Protein AF-A0A1X7UG46-F1 (afdb_monomer_lite)

pLDDT: mean 72.64, std 19.26, range [37.69, 95.94]

Secondary structure (DSSP, 8-state):
------------------------------HHHHHHHHHHHHTTTTPPPSSPPHHHHHHHHHHHTTTTS-HHHHTTS-HHHHHHHHHHS-HHHHHHHTTSGGGTT--HHHHHHHHHHHHS---GGGGG------GGG--HHHHHHHH-----

Organism: Amphimedon queenslandica (NCBI:txid400682)

Sequence (152 aa):
MEEDRSESENESEEDETSEEENDSEHGETTDYEEEVVSYWQRLQNGVVAYPSSLQNQCFLFIMGHLREIPPTVLSLLPRSMRYKLLLHLPAVDVCQLEDTPVTSGITMNEIWERLCKERFPVNEDDASSDKAFDFSQITPEIISENLGTDYG

Foldseek 3Di:
DDDDDDDDDDDDDDDDDDDDDDPPPPPPCPVVNVVVVVVVVVVPVPDQDPPHDPVVVVLVVCQVCVVVDDLVNLLPDPLVSLLVSLLPHDPVVVVVCVPGSSCPPPDVVVSVVNNCCVVPVDDVVVVPPPCPPDPVPDDPVVVCVPPVPDPD

Radius of gyration: 34.39 Å; chains: 1; bounding box: 75×97×80 Å

Structure (mmCIF, N/CA/C/O backbone):
data_AF-A0A1X7UG46-F1
#
_entry.id   AF-A0A1X7UG46-F1
#
loop_
_atom_site.group_PDB
_atom_site.id
_atom_site.type_symbol
_atom_site.label_atom_id
_atom_site.label_alt_id
_atom_site.label_comp_id
_atom_site.label_asym_id
_atom_site.label_entity_id
_atom_site.label_seq_id
_atom_site.pdbx_PDB_ins_code
_atom_site.Cartn_x
_atom_site.Cartn_y
_atom_site.Cartn_z
_atom_site.occupancy
_atom_site.B_iso_or_equiv
_atom_site.auth_seq_id
_atom_site.auth_comp_id
_atom_site.auth_asym_id
_atom_site.auth_atom_id
_atom_site.pdbx_PDB_model_num
ATOM 1 N N . MET A 1 1 ? 19.365 -47.731 -63.685 1.00 37.69 1 MET A N 1
ATOM 2 C CA . MET A 1 1 ? 20.564 -48.403 -64.212 1.00 37.69 1 MET A CA 1
ATOM 3 C C . MET A 1 1 ? 21.495 -47.301 -64.661 1.00 37.69 1 MET A C 1
ATOM 5 O O . MET A 1 1 ? 21.077 -46.533 -65.511 1.00 37.69 1 MET A O 1
ATOM 9 N N . GLU A 1 2 ? 22.639 -47.241 -63.976 1.00 45.19 2 GLU A N 1
ATOM 10 C CA . GLU A 1 2 ? 23.936 -46.647 -64.347 1.00 45.19 2 GLU A CA 1
ATOM 11 C C . GLU A 1 2 ? 24.033 -45.149 -64.674 1.00 45.19 2 GLU A C 1
ATOM 13 O O . GLU A 1 2 ? 23.500 -44.685 -65.671 1.00 45.19 2 GLU A O 1
ATOM 18 N N . GLU A 1 3 ? 24.747 -44.439 -63.790 1.00 46.75 3 GLU A N 1
ATOM 19 C CA . GLU A 1 3 ? 25.912 -43.552 -64.028 1.00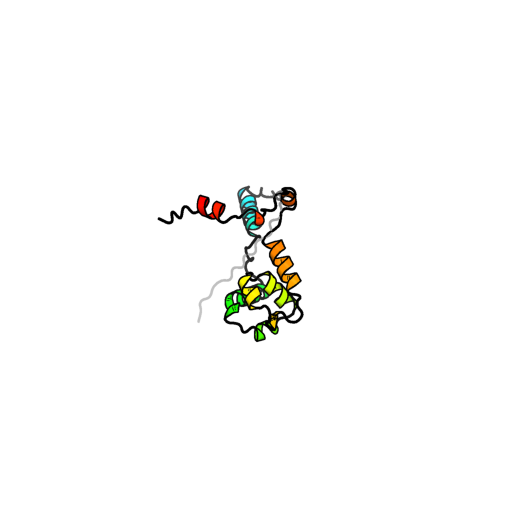 46.75 3 GLU A CA 1
ATOM 20 C C . GLU A 1 3 ? 26.264 -42.965 -62.639 1.00 46.75 3 GLU A C 1
ATOM 22 O O . GLU A 1 3 ? 25.501 -42.184 -62.081 1.00 46.75 3 GLU A O 1
ATOM 27 N N . ASP A 1 4 ? 27.146 -43.563 -61.836 1.00 44.03 4 ASP A N 1
ATOM 28 C CA . ASP A 1 4 ? 28.610 -43.666 -61.940 1.00 44.03 4 ASP A CA 1
ATOM 29 C C . ASP A 1 4 ? 29.335 -42.322 -61.719 1.00 44.03 4 ASP A C 1
ATOM 31 O O . ASP A 1 4 ? 28.986 -41.301 -62.310 1.00 44.03 4 ASP A O 1
ATOM 35 N N . ARG A 1 5 ? 30.406 -42.405 -60.915 1.00 44.09 5 ARG A N 1
ATOM 36 C CA . ARG A 1 5 ? 31.576 -41.512 -60.874 1.00 44.09 5 ARG A CA 1
ATOM 37 C C . ARG A 1 5 ? 31.692 -40.424 -59.784 1.00 44.09 5 ARG A C 1
ATOM 39 O O . ARG A 1 5 ? 31.330 -39.267 -59.966 1.00 44.09 5 ARG A O 1
ATOM 46 N N . SER A 1 6 ? 32.406 -40.833 -58.727 1.00 51.84 6 SER A N 1
ATOM 47 C CA . SER A 1 6 ? 33.680 -40.262 -58.233 1.00 51.84 6 SER A CA 1
ATOM 48 C C . SER A 1 6 ? 33.699 -39.655 -56.829 1.00 51.84 6 SER A C 1
ATOM 50 O O . SER A 1 6 ? 33.331 -38.506 -56.606 1.00 51.84 6 SER A O 1
ATOM 52 N N . GLU A 1 7 ? 34.270 -40.455 -55.926 1.00 47.56 7 GLU A N 1
ATOM 53 C CA . GLU A 1 7 ? 35.025 -40.051 -54.742 1.00 47.56 7 GLU A CA 1
ATOM 54 C C . GLU A 1 7 ? 36.164 -39.085 -55.112 1.00 47.56 7 GLU A C 1
ATOM 56 O O . GLU A 1 7 ? 36.838 -39.257 -56.131 1.00 47.56 7 GLU A O 1
ATOM 61 N N . SER A 1 8 ? 36.419 -38.115 -54.238 1.00 46.66 8 SER A N 1
ATOM 62 C CA . SER A 1 8 ? 37.757 -37.558 -54.047 1.00 46.66 8 SER A CA 1
ATOM 63 C C . SER A 1 8 ? 37.890 -37.100 -52.599 1.00 46.66 8 SER A C 1
ATOM 65 O O . SER A 1 8 ? 37.417 -36.028 -52.216 1.00 46.66 8 SER A O 1
ATOM 67 N N . GLU A 1 9 ? 38.505 -37.969 -51.806 1.00 47.34 9 GLU A N 1
ATOM 68 C CA . GLU A 1 9 ? 39.235 -37.619 -50.595 1.00 47.34 9 GLU A CA 1
ATOM 69 C C . GLU A 1 9 ? 40.311 -36.590 -50.966 1.00 47.34 9 GLU A C 1
ATOM 71 O O . GLU A 1 9 ? 40.978 -36.733 -51.989 1.00 47.34 9 GLU A O 1
ATOM 76 N N . ASN A 1 10 ? 40.472 -35.553 -50.151 1.00 42.94 10 ASN A N 1
ATOM 77 C CA . ASN A 1 10 ? 41.705 -34.779 -50.125 1.00 42.94 10 ASN A CA 1
ATOM 78 C C . ASN A 1 10 ? 42.008 -34.451 -48.666 1.00 42.94 10 ASN A C 1
ATOM 80 O O . ASN A 1 10 ? 41.443 -33.532 -48.072 1.00 42.94 10 ASN A O 1
ATOM 84 N N . GLU A 1 11 ? 42.872 -35.288 -48.107 1.00 48.59 11 GLU A N 1
ATOM 85 C CA . GLU A 1 11 ? 43.731 -34.973 -46.980 1.00 48.59 11 GLU A CA 1
ATOM 86 C C . GLU A 1 11 ? 44.797 -33.968 -47.440 1.00 48.59 11 GLU A C 1
ATOM 88 O O . GLU A 1 11 ? 45.389 -34.124 -48.508 1.00 48.59 11 GLU A O 1
ATOM 93 N N . SER A 1 12 ? 45.045 -32.950 -46.627 1.00 50.03 12 SER A N 1
ATOM 94 C CA . SER A 1 12 ? 46.300 -32.189 -46.580 1.00 50.03 12 SER A CA 1
ATOM 95 C C . SER A 1 12 ? 46.221 -31.364 -45.296 1.00 50.03 12 SER A C 1
ATOM 97 O O . SER A 1 12 ? 45.340 -30.515 -45.173 1.00 50.03 12 SER A O 1
ATOM 99 N N . GLU A 1 13 ? 46.840 -31.842 -44.224 1.00 47.03 13 GLU A N 1
ATOM 100 C CA . GLU A 1 13 ? 48.246 -31.616 -43.857 1.00 47.03 13 GLU A CA 1
ATOM 101 C C . GLU A 1 13 ? 48.399 -30.349 -43.010 1.00 47.03 13 GLU A C 1
ATOM 103 O O . GLU A 1 13 ? 47.896 -29.274 -43.322 1.00 47.03 13 GLU A O 1
ATOM 108 N N . GLU A 1 14 ? 49.045 -30.589 -41.878 1.00 51.84 14 GLU A N 1
ATOM 109 C CA . GLU A 1 14 ? 49.383 -29.708 -40.774 1.00 51.84 14 GLU A CA 1
ATOM 110 C C . GLU A 1 14 ? 50.195 -28.491 -41.242 1.00 51.84 14 GLU A C 1
ATOM 112 O O . GLU A 1 14 ? 51.102 -28.628 -42.061 1.00 51.84 14 GLU A O 1
ATOM 117 N N . ASP A 1 15 ? 49.922 -27.321 -40.661 1.00 41.25 15 ASP A N 1
ATOM 118 C CA . ASP A 1 15 ? 50.916 -26.253 -40.570 1.00 41.25 15 ASP A CA 1
ATOM 119 C C . ASP A 1 15 ? 50.958 -25.763 -39.121 1.00 41.25 15 ASP A C 1
ATOM 121 O O . ASP A 1 15 ? 49.949 -25.346 -38.541 1.00 41.25 15 ASP A O 1
ATOM 125 N N . GLU A 1 16 ? 52.130 -25.926 -38.518 1.00 50.16 16 GLU A N 1
ATOM 126 C CA . GLU A 1 16 ? 52.446 -25.467 -37.181 1.00 50.16 16 GLU A CA 1
ATOM 127 C C . GLU A 1 16 ? 52.856 -23.988 -37.193 1.00 50.16 16 GLU A C 1
ATOM 129 O O . GLU A 1 16 ? 53.347 -23.451 -38.179 1.00 50.16 16 GLU A O 1
ATOM 134 N N . THR A 1 17 ? 52.804 -23.388 -36.003 1.00 40.53 17 THR A N 1
ATOM 135 C CA . THR A 1 17 ? 53.540 -22.186 -35.579 1.00 40.53 17 THR A CA 1
ATOM 136 C C . THR A 1 17 ? 53.060 -20.819 -36.077 1.00 40.53 17 THR A C 1
ATOM 138 O O . THR A 1 17 ? 53.401 -20.358 -37.156 1.00 40.53 17 THR A O 1
ATOM 141 N N . SER A 1 18 ? 52.436 -20.071 -35.164 1.00 42.19 18 SER A N 1
ATOM 142 C CA . SER A 1 18 ? 53.129 -18.950 -34.510 1.00 42.19 18 SER A CA 1
ATOM 143 C C . SER A 1 18 ? 52.294 -18.431 -33.339 1.00 42.19 18 SER A C 1
ATOM 145 O O . SER A 1 18 ? 51.173 -17.957 -33.518 1.00 42.19 18 SER A O 1
ATOM 147 N N . GLU A 1 19 ? 52.855 -18.534 -32.137 1.00 50.19 19 GLU A N 1
ATOM 148 C CA . GLU A 1 19 ? 52.460 -17.727 -30.989 1.00 50.19 19 GLU A CA 1
ATOM 149 C C . GLU A 1 19 ? 52.652 -16.250 -31.359 1.00 50.19 19 GLU A C 1
ATOM 151 O O . GLU A 1 19 ? 53.778 -15.814 -31.589 1.00 50.19 19 GLU A O 1
ATOM 156 N N . GLU A 1 20 ? 51.569 -15.481 -31.409 1.00 47.31 20 GLU A N 1
ATOM 157 C CA . GLU A 1 20 ? 51.641 -14.038 -31.211 1.00 47.31 20 GLU A CA 1
ATOM 158 C C . GLU A 1 20 ? 50.673 -13.681 -30.086 1.00 47.31 20 GLU A C 1
ATOM 160 O O . GLU A 1 20 ? 49.450 -13.655 -30.241 1.00 47.31 20 GLU A O 1
ATOM 165 N N . GLU A 1 21 ? 51.270 -13.471 -28.912 1.00 49.09 21 GLU A N 1
ATOM 166 C CA . GLU A 1 21 ? 50.729 -12.641 -27.850 1.00 49.09 21 GLU A CA 1
ATOM 167 C C . GLU A 1 21 ? 50.300 -11.308 -28.473 1.00 49.09 21 GLU A C 1
ATOM 169 O O . GLU A 1 21 ? 51.137 -10.469 -28.797 1.00 49.09 21 GLU A O 1
ATOM 174 N N . ASN A 1 22 ? 48.999 -11.111 -28.663 1.00 43.25 22 ASN A N 1
ATOM 175 C CA . ASN A 1 22 ? 48.460 -9.769 -28.793 1.00 43.25 22 ASN A CA 1
ATOM 176 C C . ASN A 1 22 ? 47.723 -9.469 -27.502 1.00 43.25 22 ASN A C 1
ATOM 178 O O . ASN A 1 22 ? 46.691 -10.074 -27.193 1.00 43.25 22 ASN A O 1
ATOM 182 N N . ASP A 1 23 ? 48.346 -8.574 -26.738 1.00 44.56 23 ASP A N 1
ATOM 183 C CA . ASP A 1 23 ? 47.781 -7.869 -25.607 1.00 44.56 23 ASP A CA 1
ATOM 184 C C . ASP A 1 23 ? 46.286 -7.658 -25.824 1.00 44.56 23 ASP A C 1
ATOM 186 O O . ASP A 1 23 ? 45.851 -7.084 -26.825 1.00 44.56 23 ASP A O 1
ATOM 190 N N . SER A 1 24 ? 45.498 -8.151 -24.871 1.00 47.34 24 SER A N 1
ATOM 191 C CA . SER A 1 24 ? 44.094 -7.797 -24.723 1.00 47.34 24 SER A CA 1
ATOM 192 C C . SER A 1 24 ? 44.030 -6.292 -24.463 1.00 47.34 24 SER A C 1
ATOM 194 O O . SER A 1 24 ? 43.932 -5.862 -23.312 1.00 47.34 24 SER A O 1
ATOM 196 N N . GLU A 1 25 ? 44.105 -5.505 -25.534 1.00 46.62 25 GLU A N 1
ATOM 197 C CA . GLU A 1 25 ? 43.808 -4.086 -25.586 1.00 46.62 25 GLU A CA 1
ATOM 198 C C . GLU A 1 25 ? 42.367 -3.951 -25.101 1.00 46.62 25 GLU A C 1
ATOM 200 O O . GLU A 1 25 ? 41.396 -4.233 -25.804 1.00 46.62 25 GLU A O 1
ATOM 205 N N . HIS A 1 26 ? 42.251 -3.663 -23.805 1.00 49.78 26 HIS A N 1
ATOM 206 C CA . HIS A 1 26 ? 41.017 -3.303 -23.140 1.00 49.78 26 HIS A CA 1
ATOM 207 C C . HIS A 1 26 ? 40.530 -2.065 -23.880 1.00 49.78 26 HIS A C 1
ATOM 209 O O . HIS A 1 26 ? 41.038 -0.970 -23.646 1.00 49.78 26 HIS A O 1
ATOM 215 N N . GLY A 1 27 ? 39.639 -2.289 -24.851 1.00 51.44 27 GLY A N 1
ATOM 216 C CA . GLY A 1 27 ? 39.035 -1.244 -25.650 1.00 51.44 27 GLY A CA 1
ATOM 217 C C . GLY A 1 27 ? 38.567 -0.162 -24.702 1.00 51.44 27 GLY A C 1
ATOM 218 O O . GLY A 1 27 ? 37.746 -0.419 -23.822 1.00 51.44 27 GLY A O 1
ATOM 219 N N . GLU A 1 28 ? 39.188 1.002 -24.844 1.00 56.53 28 GLU A N 1
ATOM 220 C CA . GLU A 1 28 ? 38.827 2.239 -24.182 1.00 56.53 28 GLU A CA 1
ATOM 221 C C . GLU A 1 28 ? 37.316 2.387 -24.361 1.00 56.53 28 GLU A C 1
ATOM 223 O O . GLU A 1 28 ? 36.833 2.615 -25.473 1.00 56.53 28 GLU A O 1
ATOM 228 N N . THR A 1 29 ? 36.561 2.106 -23.294 1.00 57.53 29 THR A N 1
ATOM 229 C CA . THR A 1 29 ? 35.106 2.235 -23.289 1.00 57.53 29 THR A CA 1
ATOM 230 C C . THR A 1 29 ? 34.840 3.672 -23.666 1.00 57.53 29 THR A C 1
ATOM 232 O O . THR A 1 29 ? 35.155 4.578 -22.897 1.00 57.53 29 THR A O 1
ATOM 235 N N . THR A 1 30 ? 34.386 3.881 -24.898 1.00 60.56 30 THR A N 1
ATOM 236 C CA . THR A 1 30 ? 34.211 5.228 -25.432 1.00 60.56 30 THR A CA 1
ATOM 237 C C . THR A 1 30 ? 33.329 6.011 -24.462 1.00 60.56 30 THR A C 1
ATOM 239 O O . THR A 1 30 ? 32.387 5.433 -23.919 1.00 60.56 30 THR A O 1
ATOM 242 N N . ASP A 1 31 ? 33.599 7.302 -24.250 1.00 60.44 31 ASP A N 1
ATOM 243 C CA . ASP A 1 31 ? 32.796 8.181 -23.373 1.00 60.44 31 ASP A CA 1
ATOM 244 C C . ASP A 1 31 ? 31.271 8.011 -23.586 1.00 60.44 31 ASP A C 1
ATOM 246 O O . ASP A 1 31 ? 30.469 8.182 -22.669 1.00 60.44 31 ASP A O 1
ATOM 250 N N . TYR A 1 32 ? 30.862 7.605 -24.794 1.00 60.47 32 TYR A N 1
ATOM 251 C CA . TYR A 1 32 ? 29.488 7.273 -25.162 1.00 60.47 32 TYR A CA 1
ATOM 252 C C . TYR A 1 32 ? 28.897 6.063 -24.419 1.00 60.47 32 TYR A C 1
ATOM 254 O O . TYR A 1 32 ? 27.722 6.085 -24.058 1.00 60.47 32 TYR A O 1
ATOM 262 N N . GLU A 1 33 ? 29.663 4.997 -24.188 1.00 66.00 33 GLU A N 1
ATOM 263 C CA . GLU A 1 33 ? 29.194 3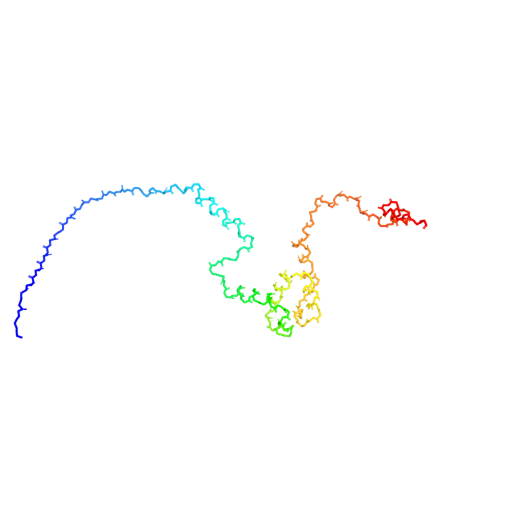.820 -23.445 1.00 66.00 33 GLU A CA 1
ATOM 264 C C . GLU A 1 33 ? 29.032 4.138 -21.958 1.00 66.00 33 GLU A C 1
ATOM 266 O O . GLU A 1 33 ? 28.050 3.721 -21.340 1.00 66.00 33 GLU A O 1
ATOM 271 N N . GLU A 1 34 ? 29.935 4.945 -21.399 1.00 68.62 34 GLU A N 1
ATOM 272 C CA . GLU A 1 34 ? 29.849 5.406 -20.014 1.00 68.62 34 GLU A CA 1
ATOM 273 C C . GLU A 1 34 ? 28.669 6.376 -19.820 1.00 68.62 34 GLU A C 1
ATOM 275 O O . GLU A 1 34 ? 27.929 6.275 -18.837 1.00 68.62 34 GLU A O 1
ATOM 280 N N . GLU A 1 35 ? 28.391 7.241 -20.802 1.00 71.31 35 GLU A N 1
ATOM 281 C CA . GLU A 1 35 ? 27.205 8.100 -20.812 1.00 71.31 35 GLU A CA 1
ATOM 282 C C . GLU A 1 35 ? 25.911 7.277 -20.874 1.00 71.31 35 GLU A C 1
ATOM 284 O O . GLU A 1 35 ? 24.986 7.535 -20.098 1.00 71.31 35 GLU A O 1
ATOM 289 N N . VAL A 1 36 ? 25.852 6.244 -21.721 1.00 70.00 36 VAL A N 1
ATOM 290 C CA . VAL A 1 36 ? 24.701 5.334 -21.822 1.00 70.00 36 VAL A CA 1
ATOM 291 C C . VAL A 1 36 ? 24.496 4.563 -20.519 1.00 70.00 36 VAL A C 1
ATOM 293 O O . VAL A 1 36 ? 23.370 4.503 -20.020 1.00 70.00 36 VAL A O 1
ATOM 296 N N . VAL A 1 37 ? 25.557 4.023 -19.915 1.00 69.44 37 VAL A N 1
ATOM 297 C CA . VAL A 1 37 ? 25.481 3.361 -18.603 1.00 69.44 37 VAL A CA 1
ATOM 298 C C . VAL A 1 37 ? 24.996 4.346 -17.541 1.00 69.44 37 VAL A C 1
ATOM 300 O O . VAL A 1 37 ? 24.060 4.029 -16.809 1.00 69.44 37 VAL A O 1
ATOM 303 N N . SER A 1 38 ? 25.530 5.570 -17.510 1.00 68.38 38 SER A N 1
ATOM 304 C CA . SER A 1 38 ? 25.096 6.611 -16.573 1.00 68.38 38 SER A CA 1
ATOM 305 C C . SER A 1 38 ? 23.632 7.017 -16.784 1.00 68.38 38 SER A C 1
ATOM 307 O O . SER A 1 38 ? 22.911 7.268 -15.819 1.00 68.38 38 SER A O 1
ATOM 309 N N . TYR A 1 39 ? 23.160 7.036 -18.032 1.00 69.62 39 TYR A N 1
ATOM 310 C CA . TYR A 1 39 ? 21.779 7.326 -18.398 1.00 69.62 39 TYR A CA 1
ATOM 311 C C . TYR A 1 39 ? 20.838 6.228 -17.891 1.00 69.62 39 TYR A C 1
ATOM 313 O O . TYR A 1 39 ? 19.864 6.526 -17.198 1.00 69.62 39 TYR A O 1
ATOM 321 N N . TRP A 1 40 ? 21.165 4.955 -18.129 1.00 62.50 40 TRP A N 1
ATOM 322 C CA . TRP A 1 40 ? 20.391 3.824 -17.607 1.00 62.50 40 TRP A CA 1
ATOM 323 C C . TRP A 1 40 ? 20.431 3.732 -16.080 1.00 62.50 40 TRP A C 1
ATOM 325 O O . TRP A 1 40 ? 19.426 3.397 -15.453 1.00 62.50 40 TRP A O 1
ATOM 335 N N . GLN A 1 41 ? 21.558 4.082 -15.465 1.00 63.59 41 GLN A N 1
ATOM 336 C CA . GLN A 1 41 ? 21.720 4.101 -14.015 1.00 63.59 41 GLN A CA 1
ATOM 337 C C . GLN A 1 41 ? 20.948 5.265 -13.372 1.00 63.59 41 GLN A C 1
ATOM 339 O O . GLN A 1 41 ? 20.347 5.092 -12.316 1.00 63.59 41 GLN A O 1
ATOM 344 N N . ARG A 1 42 ? 20.847 6.421 -14.043 1.00 64.25 42 ARG A N 1
ATOM 345 C CA . ARG A 1 42 ? 19.970 7.542 -13.645 1.00 64.25 42 ARG A CA 1
ATOM 346 C C . ARG A 1 42 ? 18.484 7.204 -13.783 1.00 64.25 42 ARG A C 1
ATOM 348 O O . ARG A 1 42 ? 17.677 7.669 -12.982 1.00 64.25 42 ARG A O 1
ATOM 355 N N . LEU A 1 43 ? 18.125 6.370 -14.758 1.00 59.66 43 LEU A N 1
ATOM 356 C CA . LEU A 1 43 ? 16.763 5.863 -14.950 1.00 59.66 43 LEU A CA 1
ATOM 357 C C . LEU A 1 43 ? 16.341 4.801 -13.913 1.00 59.66 43 LEU A C 1
ATOM 359 O O . LEU A 1 43 ? 15.152 4.493 -13.823 1.00 59.66 43 LEU A O 1
ATOM 363 N N . GLN A 1 44 ? 17.261 4.254 -13.103 1.00 53.75 44 GLN A N 1
ATOM 364 C CA . GLN A 1 44 ? 16.932 3.243 -12.079 1.00 53.75 44 GLN A CA 1
ATOM 365 C C . GLN A 1 44 ? 15.892 3.725 -11.059 1.00 53.75 44 GLN A C 1
ATOM 367 O O . GLN A 1 44 ? 15.167 2.907 -10.489 1.00 53.75 44 GLN A O 1
ATOM 372 N N . ASN A 1 45 ? 15.744 5.038 -10.878 1.00 49.59 45 ASN A N 1
ATOM 373 C CA . ASN A 1 45 ? 14.647 5.601 -10.103 1.00 49.59 45 ASN A CA 1
ATOM 374 C C . ASN A 1 45 ? 13.365 5.624 -10.952 1.00 49.59 45 ASN A C 1
ATOM 376 O O . ASN A 1 45 ? 12.986 6.648 -11.512 1.00 49.59 45 ASN A O 1
ATOM 380 N N . GLY A 1 46 ? 12.691 4.474 -11.039 1.00 55.41 46 GLY A N 1
ATOM 381 C CA . GLY A 1 46 ? 11.336 4.361 -11.594 1.00 55.41 46 GLY A CA 1
ATOM 382 C C . GLY A 1 46 ? 11.201 3.531 -12.872 1.00 55.41 46 GLY A C 1
ATOM 383 O O . GLY A 1 46 ? 10.073 3.242 -13.272 1.00 55.41 46 GLY A O 1
ATOM 384 N N . VAL A 1 47 ? 12.299 3.088 -13.491 1.00 62.72 47 VAL A N 1
ATOM 385 C CA . VAL A 1 47 ? 12.238 2.159 -14.629 1.00 62.72 47 VAL A CA 1
ATOM 386 C C . VAL A 1 47 ? 12.268 0.716 -14.136 1.00 62.72 47 VAL A C 1
ATOM 388 O O . VAL A 1 47 ? 13.232 0.251 -13.530 1.00 62.72 47 VAL A O 1
ATOM 391 N N . VAL A 1 48 ? 11.192 -0.023 -14.408 1.00 61.50 48 VAL A N 1
ATOM 392 C CA . VAL A 1 48 ? 11.140 -1.462 -14.143 1.00 61.50 48 VAL A CA 1
ATOM 393 C C . VAL A 1 48 ? 12.008 -2.165 -15.187 1.00 61.50 48 VAL A C 1
ATOM 395 O O . VAL A 1 48 ? 11.702 -2.110 -16.377 1.00 61.50 48 VAL A O 1
ATOM 398 N N . ALA A 1 49 ? 13.086 -2.823 -14.751 1.00 65.81 49 ALA A N 1
ATOM 399 C CA . ALA A 1 49 ? 13.947 -3.603 -15.637 1.00 65.81 49 ALA A CA 1
ATOM 400 C C . ALA A 1 49 ? 13.121 -4.626 -16.436 1.00 65.81 49 ALA A C 1
ATOM 402 O O . ALA A 1 49 ? 12.273 -5.323 -15.868 1.00 65.81 49 ALA A O 1
ATOM 403 N N . TYR A 1 50 ? 13.358 -4.701 -17.748 1.00 63.78 50 TYR A N 1
ATOM 404 C CA . TYR A 1 50 ? 12.731 -5.690 -18.617 1.00 63.78 50 TYR A CA 1
ATOM 405 C C . TYR A 1 50 ? 13.625 -6.936 -18.763 1.00 63.78 50 TYR A C 1
ATOM 407 O O . TYR A 1 50 ? 14.827 -6.786 -18.980 1.00 63.78 50 TYR A O 1
ATOM 415 N N . PRO A 1 51 ? 13.050 -8.152 -18.727 1.00 75.19 51 PRO A N 1
ATOM 416 C CA . PRO A 1 51 ? 11.683 -8.440 -18.307 1.00 75.19 51 PRO A CA 1
ATOM 417 C C . PRO A 1 51 ? 11.538 -8.307 -1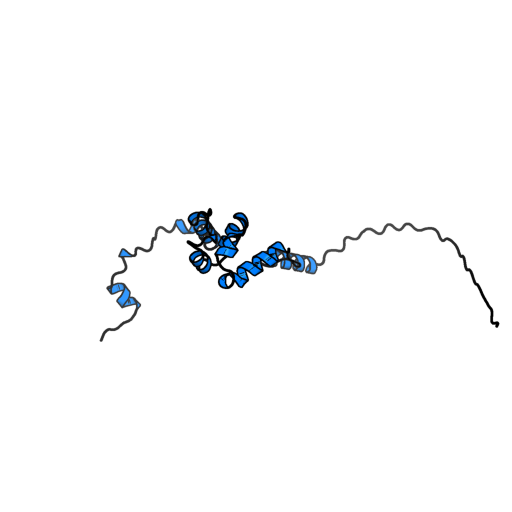6.786 1.00 75.19 51 PRO A C 1
ATOM 419 O O . PRO A 1 51 ? 12.383 -8.761 -16.014 1.00 75.19 51 PRO A O 1
ATOM 422 N N . SER A 1 52 ? 10.432 -7.707 -16.346 1.00 79.94 52 SER A N 1
ATOM 423 C CA . SER A 1 52 ? 10.127 -7.604 -14.922 1.00 79.94 52 SER A CA 1
ATOM 424 C C . SER A 1 52 ? 9.747 -8.976 -14.369 1.00 79.94 52 SER A C 1
ATOM 426 O O . SER A 1 52 ? 9.169 -9.803 -15.080 1.00 79.94 52 SER A O 1
ATOM 428 N N . SER A 1 53 ? 10.057 -9.247 -13.101 1.00 88.62 53 SER A N 1
ATOM 429 C CA . SER A 1 53 ? 9.666 -10.515 -12.478 1.00 88.62 53 SER A CA 1
ATOM 430 C C . SER A 1 53 ? 8.142 -10.689 -12.507 1.00 88.62 53 SER A C 1
ATOM 432 O O . SER A 1 53 ? 7.401 -9.711 -12.387 1.00 88.62 53 SER A O 1
ATOM 434 N N . LEU A 1 54 ? 7.652 -11.933 -12.602 1.00 87.69 54 LEU A N 1
ATOM 435 C CA . LEU A 1 54 ? 6.210 -12.221 -12.542 1.00 87.69 54 LEU A CA 1
ATOM 436 C C . LEU A 1 54 ? 5.563 -11.600 -11.294 1.00 87.69 54 LEU A C 1
ATOM 438 O O . LEU A 1 54 ? 4.466 -11.060 -11.364 1.00 87.69 54 LEU A O 1
ATOM 442 N N . GLN A 1 55 ? 6.273 -11.613 -10.163 1.00 87.88 55 GLN A N 1
ATOM 443 C CA . GLN A 1 55 ? 5.816 -10.977 -8.931 1.00 87.88 55 GLN A CA 1
ATOM 444 C C . GLN A 1 55 ? 5.561 -9.475 -9.115 1.00 87.88 55 GLN A C 1
ATOM 446 O O . GLN A 1 55 ? 4.519 -8.986 -8.683 1.00 87.88 55 GLN A O 1
ATOM 451 N N . ASN A 1 56 ? 6.478 -8.756 -9.768 1.00 86.75 56 ASN A N 1
ATOM 452 C CA . ASN A 1 56 ? 6.311 -7.331 -10.045 1.00 8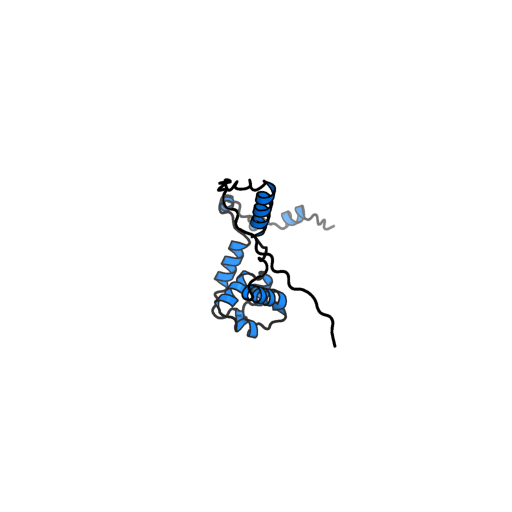6.75 56 ASN A CA 1
ATOM 453 C C . ASN A 1 56 ? 5.167 -7.093 -11.034 1.00 86.75 56 ASN A C 1
ATOM 455 O O . ASN A 1 56 ? 4.368 -6.186 -10.822 1.00 86.75 56 ASN A O 1
ATOM 459 N N . GLN A 1 57 ? 5.036 -7.932 -12.064 1.00 89.31 57 GLN A N 1
ATOM 460 C CA . GLN A 1 57 ? 3.920 -7.851 -13.013 1.00 89.31 57 GLN A CA 1
ATOM 461 C C . GLN A 1 57 ? 2.568 -8.030 -12.310 1.00 89.31 57 GLN A C 1
ATOM 463 O O . GLN A 1 57 ? 1.673 -7.206 -12.482 1.00 89.31 57 GLN A O 1
ATOM 468 N N . CYS A 1 58 ? 2.428 -9.054 -11.461 1.00 90.69 58 CYS A N 1
ATOM 469 C CA . CYS A 1 58 ? 1.212 -9.279 -10.680 1.00 90.69 58 CYS A CA 1
ATOM 470 C C . CYS A 1 58 ? 0.930 -8.128 -9.707 1.00 90.69 58 CYS A C 1
ATOM 472 O O . CYS A 1 58 ? -0.218 -7.719 -9.556 1.00 90.69 58 CYS A O 1
ATOM 474 N N . PHE A 1 59 ? 1.960 -7.592 -9.052 1.00 90.75 59 PHE A N 1
ATOM 475 C CA . PHE A 1 59 ? 1.804 -6.477 -8.120 1.00 90.75 59 PHE A CA 1
ATOM 476 C C . PHE A 1 59 ? 1.315 -5.205 -8.828 1.00 90.75 59 PHE A C 1
ATOM 478 O O . PHE A 1 59 ? 0.352 -4.584 -8.379 1.00 90.75 59 PHE A O 1
ATOM 485 N N . LEU A 1 60 ? 1.911 -4.870 -9.976 1.00 90.31 60 LEU A N 1
ATOM 486 C CA . LEU A 1 60 ? 1.485 -3.745 -10.811 1.00 90.31 60 LEU A CA 1
ATOM 487 C C . LEU A 1 60 ? 0.070 -3.945 -11.361 1.00 90.31 60 LEU A C 1
ATOM 489 O O . LEU A 1 60 ? -0.708 -2.997 -11.389 1.00 90.31 60 LEU A O 1
ATOM 493 N N . PHE A 1 61 ? -0.290 -5.174 -11.742 1.00 92.31 61 PHE A N 1
ATOM 494 C CA . PHE A 1 61 ? -1.650 -5.496 -12.166 1.00 92.31 61 PHE A CA 1
ATOM 495 C C . PHE A 1 61 ? -2.670 -5.194 -11.062 1.00 92.31 61 PHE A C 1
ATOM 497 O O . PHE A 1 61 ? -3.673 -4.534 -11.330 1.00 92.31 61 PHE A O 1
ATOM 504 N N . ILE A 1 62 ? -2.395 -5.624 -9.825 1.00 92.81 62 ILE A N 1
ATOM 505 C CA . ILE A 1 62 ? -3.268 -5.372 -8.670 1.00 92.81 62 ILE A CA 1
ATOM 506 C C . ILE A 1 62 ? -3.412 -3.870 -8.415 1.00 92.81 62 ILE A C 1
ATOM 508 O O . ILE A 1 62 ? -4.527 -3.394 -8.224 1.00 92.81 62 ILE A O 1
ATOM 512 N N . MET A 1 63 ? -2.306 -3.120 -8.438 1.00 90.62 63 MET A N 1
ATOM 513 C CA . MET A 1 63 ? -2.346 -1.664 -8.275 1.00 90.62 63 MET A CA 1
ATOM 514 C C . MET A 1 63 ? -3.156 -0.982 -9.384 1.00 90.62 63 MET A C 1
ATOM 516 O O . MET A 1 63 ? -3.975 -0.115 -9.094 1.00 90.62 63 MET A O 1
ATOM 520 N N . GLY A 1 64 ? -2.961 -1.389 -10.642 1.00 90.88 64 GLY A N 1
ATOM 521 C CA . GLY A 1 64 ? -3.654 -0.810 -11.795 1.00 90.88 64 GLY A CA 1
ATOM 522 C C . GLY A 1 64 ? -5.158 -1.095 -11.828 1.00 90.88 64 GLY A C 1
ATOM 523 O O . GLY A 1 64 ? -5.913 -0.286 -12.356 1.00 90.88 64 GLY A O 1
ATOM 524 N N . HIS A 1 65 ? -5.600 -2.200 -11.222 1.00 93.00 65 HIS A N 1
ATOM 525 C CA . HIS A 1 65 ? -7.002 -2.637 -11.220 1.00 93.00 65 HIS A CA 1
ATOM 526 C C . HIS A 1 65 ? -7.621 -2.610 -9.819 1.00 93.00 65 HIS A C 1
ATOM 528 O O . HIS A 1 65 ? -8.602 -3.302 -9.553 1.00 93.00 65 HIS A O 1
ATOM 534 N N . LEU A 1 66 ? -7.076 -1.803 -8.904 1.00 92.12 66 LEU A N 1
ATOM 535 C CA . LEU A 1 66 ? -7.490 -1.786 -7.499 1.00 92.12 66 LEU A CA 1
ATOM 536 C C . LEU A 1 66 ? -9.006 -1.578 -7.323 1.00 92.12 66 LEU A C 1
ATOM 538 O O . LEU A 1 66 ? -9.610 -2.176 -6.440 1.00 92.12 66 LEU A O 1
ATOM 542 N N . ARG A 1 67 ? -9.630 -0.768 -8.189 1.00 90.19 67 ARG A N 1
ATOM 543 C CA . ARG A 1 67 ? -11.077 -0.481 -8.161 1.00 90.19 67 ARG A CA 1
ATOM 544 C C . ARG A 1 67 ? -11.951 -1.644 -8.623 1.00 90.19 67 ARG A C 1
ATOM 546 O O . ARG A 1 67 ? -13.124 -1.703 -8.271 1.00 90.19 67 ARG A O 1
ATOM 553 N N . GLU A 1 68 ? -11.398 -2.537 -9.431 1.00 93.69 68 GLU A N 1
ATOM 554 C CA . GLU A 1 68 ? -12.106 -3.691 -9.989 1.00 93.69 68 GLU A CA 1
ATOM 555 C C . GLU A 1 68 ? -11.979 -4.917 -9.080 1.00 93.69 68 GLU A C 1
ATOM 557 O O . GLU A 1 68 ? -12.805 -5.828 -9.137 1.00 93.69 68 GLU A O 1
ATOM 562 N N . ILE A 1 69 ? -10.960 -4.937 -8.214 1.00 92.62 69 ILE A N 1
ATOM 563 C CA . ILE A 1 69 ? -10.700 -6.035 -7.288 1.00 92.62 69 ILE A CA 1
ATOM 564 C C . ILE A 1 69 ? -11.404 -5.753 -5.952 1.00 92.62 69 ILE A C 1
ATOM 566 O O . ILE A 1 69 ? -11.077 -4.782 -5.269 1.00 92.62 69 ILE A O 1
ATOM 570 N N . PRO A 1 70 ? -12.327 -6.621 -5.500 1.00 94.06 70 PRO A N 1
ATOM 571 C CA . PRO A 1 70 ? -12.986 -6.439 -4.215 1.00 94.06 70 PRO A CA 1
ATOM 572 C C . PRO A 1 70 ? -11.987 -6.453 -3.042 1.00 94.06 70 PRO A C 1
ATOM 574 O O . PRO A 1 70 ? -11.099 -7.315 -3.008 1.00 94.06 70 PRO A O 1
ATOM 577 N N . PRO A 1 71 ? -12.171 -5.610 -2.007 1.00 93.00 71 PRO A N 1
ATOM 578 C CA . PRO A 1 71 ? -11.303 -5.598 -0.824 1.00 93.00 71 PRO A CA 1
ATOM 579 C C . PRO A 1 71 ? -11.207 -6.953 -0.104 1.00 93.00 71 PRO A C 1
ATOM 581 O O . PRO A 1 71 ? -10.189 -7.282 0.501 1.00 93.00 71 PRO A O 1
ATOM 584 N N . THR A 1 72 ? -12.244 -7.788 -0.201 1.00 94.06 72 THR A N 1
ATOM 585 C CA . THR A 1 72 ? -12.236 -9.162 0.320 1.00 94.06 72 THR A CA 1
ATOM 586 C C . THR A 1 72 ? -11.210 -10.044 -0.389 1.00 94.06 72 THR A C 1
ATOM 588 O O . THR A 1 72 ? -10.514 -10.810 0.272 1.00 94.06 72 THR A O 1
ATOM 591 N N . VAL A 1 73 ? -11.047 -9.903 -1.705 1.00 94.06 73 VAL A N 1
ATOM 592 C CA . VAL A 1 73 ? -10.035 -10.633 -2.483 1.00 94.06 73 VAL A CA 1
ATOM 593 C C . VAL A 1 73 ? -8.640 -10.111 -2.150 1.00 94.06 73 VAL A C 1
ATOM 595 O O . VAL A 1 73 ? -7.733 -10.900 -1.899 1.00 94.06 73 VAL A O 1
ATOM 598 N N . LEU A 1 74 ? -8.478 -8.788 -2.049 1.00 93.44 74 LEU A N 1
ATOM 599 C CA . LEU A 1 74 ? -7.212 -8.173 -1.634 1.00 93.44 74 LEU A CA 1
ATOM 600 C C . LEU A 1 74 ? -6.779 -8.614 -0.227 1.00 93.44 74 LEU A C 1
ATOM 602 O O . LEU A 1 74 ? -5.585 -8.734 0.040 1.00 93.44 74 LEU A O 1
ATOM 606 N N . SER A 1 75 ? -7.730 -8.910 0.665 1.00 94.50 75 SER A N 1
ATOM 607 C CA . SER A 1 75 ? -7.444 -9.395 2.021 1.00 94.50 75 SER A CA 1
ATOM 608 C C . SER A 1 75 ? -6.793 -10.786 2.062 1.00 94.50 75 SER A C 1
ATOM 610 O O . SER A 1 75 ? -6.108 -11.106 3.035 1.00 94.50 75 SER A O 1
ATOM 612 N N . LEU A 1 76 ? -6.943 -11.581 0.991 1.00 95.06 76 LEU A N 1
ATOM 613 C CA . LEU A 1 76 ? -6.314 -12.901 0.849 1.00 95.06 76 LEU A CA 1
ATOM 614 C C . LEU A 1 76 ? -4.808 -12.807 0.590 1.00 95.06 76 LEU A C 1
ATOM 616 O O . LEU A 1 76 ? -4.088 -13.793 0.761 1.00 95.06 76 LEU A O 1
ATOM 620 N N . LEU A 1 77 ? -4.317 -11.635 0.178 1.00 93.94 77 LEU A N 1
ATOM 621 C CA . LEU A 1 77 ? -2.891 -11.426 -0.013 1.00 93.94 77 LEU A CA 1
ATOM 622 C C . LEU A 1 77 ? -2.150 -11.571 1.329 1.00 93.94 77 LEU A C 1
ATOM 624 O O . LEU A 1 77 ? -2.643 -11.125 2.378 1.00 93.94 77 LEU A O 1
ATOM 628 N N . PRO A 1 78 ? -0.924 -12.131 1.316 1.00 94.88 78 PRO A N 1
ATOM 629 C CA . PRO A 1 78 ? -0.070 -12.165 2.493 1.00 94.88 78 PRO A CA 1
ATOM 630 C C . PRO A 1 78 ? 0.058 -10.781 3.131 1.00 94.88 78 PRO A C 1
ATOM 632 O O . PRO A 1 78 ? 0.144 -9.770 2.431 1.00 94.88 78 PRO A O 1
ATOM 635 N N . ARG A 1 79 ? 0.135 -10.727 4.466 1.00 95.19 79 ARG A N 1
ATOM 636 C CA . ARG A 1 79 ? 0.243 -9.459 5.213 1.00 95.19 79 ARG A CA 1
ATOM 637 C C . ARG A 1 79 ? 1.355 -8.554 4.672 1.00 95.19 79 ARG A C 1
ATOM 639 O O . ARG A 1 79 ? 1.145 -7.356 4.541 1.00 95.19 79 ARG A O 1
ATOM 646 N N . SER A 1 80 ? 2.509 -9.122 4.323 1.00 94.00 80 SER A N 1
ATOM 647 C CA . SER A 1 80 ? 3.638 -8.380 3.748 1.00 94.00 80 SER A CA 1
ATOM 648 C C . SER A 1 80 ? 3.316 -7.750 2.390 1.00 94.00 80 SER A C 1
ATOM 650 O O . SER A 1 80 ? 3.770 -6.644 2.111 1.00 94.00 80 SER A O 1
ATOM 652 N N . MET A 1 81 ? 2.513 -8.416 1.557 1.00 93.44 81 MET A N 1
ATOM 653 C CA . MET A 1 81 ? 2.064 -7.882 0.270 1.00 93.44 81 MET A CA 1
ATOM 654 C C . MET A 1 81 ? 1.009 -6.796 0.448 1.00 93.44 81 MET A C 1
ATOM 656 O O . MET A 1 81 ? 1.128 -5.757 -0.188 1.00 93.44 81 MET A O 1
ATOM 660 N N . ARG A 1 82 ? 0.035 -6.987 1.349 1.00 95.44 82 ARG A N 1
ATOM 661 C CA . ARG A 1 82 ? -0.954 -5.947 1.688 1.00 95.44 82 ARG A CA 1
ATOM 662 C C . ARG A 1 82 ? -0.277 -4.690 2.225 1.00 95.44 82 ARG A C 1
ATOM 664 O O . ARG A 1 82 ? -0.583 -3.591 1.787 1.00 95.44 82 ARG A O 1
ATOM 671 N N . TYR A 1 83 ? 0.703 -4.865 3.107 1.00 95.50 83 TYR A N 1
ATOM 672 C CA . TYR A 1 83 ? 1.500 -3.766 3.642 1.00 95.50 83 TYR A CA 1
ATOM 673 C C . TYR A 1 83 ? 2.256 -3.009 2.542 1.00 95.50 83 TYR A C 1
ATOM 675 O O . TYR A 1 83 ? 2.154 -1.790 2.448 1.00 95.50 83 TYR A O 1
ATOM 683 N N . LYS A 1 84 ? 2.972 -3.731 1.664 1.00 94.25 84 LYS A N 1
ATOM 684 C CA . LYS A 1 84 ? 3.659 -3.119 0.516 1.00 94.25 84 LYS A CA 1
ATOM 685 C C . LYS A 1 84 ? 2.685 -2.406 -0.417 1.00 94.25 84 LYS A C 1
ATOM 687 O O . LYS A 1 84 ? 2.999 -1.309 -0.861 1.00 94.25 84 LYS A O 1
ATOM 692 N N . LEU A 1 85 ? 1.526 -3.002 -0.691 1.00 94.69 85 LEU A N 1
ATOM 693 C CA . LEU A 1 85 ? 0.484 -2.402 -1.519 1.00 94.69 85 LEU A CA 1
ATOM 694 C C . LEU A 1 85 ? 0.073 -1.038 -0.955 1.00 94.69 85 LEU A C 1
ATOM 696 O O . LEU A 1 85 ? 0.175 -0.046 -1.663 1.00 94.69 85 LEU A O 1
ATOM 700 N N . LEU A 1 86 ? -0.282 -0.971 0.332 1.00 95.38 86 LEU A N 1
ATOM 701 C CA . LEU A 1 86 ? -0.697 0.277 0.982 1.00 95.38 86 LEU A CA 1
ATOM 702 C C . LEU A 1 86 ? 0.368 1.384 0.896 1.00 95.38 86 LEU A C 1
ATOM 704 O O . LEU A 1 86 ? 0.016 2.536 0.672 1.00 95.38 86 LEU A O 1
ATOM 708 N N . LEU A 1 87 ? 1.658 1.053 1.007 1.00 94.44 87 LEU A N 1
ATOM 709 C CA . LEU A 1 87 ? 2.734 2.048 0.877 1.00 94.44 87 LEU A CA 1
ATOM 710 C C . LEU A 1 87 ? 2.900 2.599 -0.550 1.00 94.44 87 LEU A C 1
ATOM 712 O O . LEU A 1 87 ? 3.303 3.745 -0.731 1.00 94.44 87 LEU A O 1
ATOM 716 N N . HIS A 1 88 ? 2.578 1.805 -1.573 1.00 92.50 88 HIS A N 1
ATOM 717 C CA . HIS A 1 88 ? 2.746 2.214 -2.972 1.00 92.50 88 HIS A CA 1
ATOM 718 C C . HIS A 1 88 ? 1.499 2.892 -3.556 1.00 92.50 88 HIS A C 1
ATOM 720 O O . HIS A 1 88 ? 1.576 3.507 -4.618 1.00 92.50 88 HIS A O 1
ATOM 726 N N . LEU A 1 89 ? 0.352 2.806 -2.879 1.00 93.12 89 LEU A N 1
ATOM 727 C CA . LEU A 1 89 ? -0.895 3.423 -3.326 1.00 93.12 89 LEU A CA 1
ATOM 728 C C . LEU A 1 89 ? -0.945 4.924 -3.006 1.00 93.12 89 LEU A C 1
ATOM 730 O O . LEU A 1 89 ? -0.421 5.363 -1.976 1.00 93.12 89 LEU A O 1
ATOM 734 N N . PRO A 1 90 ? -1.596 5.749 -3.843 1.00 90.88 90 PRO A N 1
ATOM 735 C CA . PRO A 1 90 ? -1.820 7.150 -3.513 1.00 90.88 90 PRO A CA 1
ATOM 736 C C . PRO A 1 90 ? -2.682 7.263 -2.247 1.00 90.88 90 PRO A C 1
ATOM 738 O O . PRO A 1 90 ? -3.508 6.398 -1.960 1.00 90.88 90 PRO A O 1
ATOM 741 N N . ALA A 1 91 ? -2.499 8.345 -1.482 1.00 91.75 91 ALA A N 1
ATOM 742 C CA . ALA A 1 91 ? -3.145 8.512 -0.174 1.00 91.75 91 ALA A CA 1
ATOM 743 C C . ALA A 1 91 ? -4.676 8.361 -0.246 1.00 91.75 91 ALA A C 1
ATOM 745 O O . ALA A 1 91 ? -5.278 7.735 0.616 1.00 91.75 91 ALA A O 1
ATOM 746 N N . VAL A 1 92 ? -5.291 8.852 -1.325 1.00 92.25 92 VAL A N 1
ATOM 747 C CA . VAL A 1 92 ? -6.736 8.732 -1.566 1.00 92.25 92 VAL A CA 1
ATOM 748 C C . VAL A 1 92 ? -7.219 7.281 -1.655 1.00 92.25 92 VAL A C 1
ATOM 750 O O . VAL A 1 92 ? -8.312 6.972 -1.184 1.00 92.25 92 VAL A O 1
ATOM 753 N N . ASP A 1 93 ? -6.423 6.383 -2.232 1.00 93.44 93 ASP A N 1
ATOM 754 C CA . ASP A 1 93 ? -6.780 4.968 -2.351 1.00 93.44 93 ASP A CA 1
ATOM 755 C C . ASP A 1 93 ? -6.508 4.231 -1.035 1.00 93.44 93 ASP A C 1
ATOM 757 O O . ASP A 1 93 ? -7.274 3.355 -0.648 1.00 93.44 93 ASP A O 1
ATOM 761 N N . VAL A 1 94 ? -5.473 4.639 -0.293 1.00 94.50 94 VAL A N 1
ATOM 762 C CA . VAL A 1 94 ? -5.212 4.134 1.064 1.00 94.50 94 VAL A CA 1
ATOM 763 C C . VAL A 1 94 ? -6.363 4.488 2.010 1.00 94.50 94 VAL A C 1
ATOM 765 O O . VAL A 1 94 ? -6.831 3.605 2.721 1.00 94.50 94 VAL A O 1
ATOM 768 N N . CYS A 1 95 ? -6.887 5.720 1.955 1.00 94.19 95 CYS A N 1
ATOM 769 C CA . CYS A 1 95 ? -8.083 6.126 2.706 1.00 94.19 95 CYS A CA 1
ATOM 770 C C . CYS A 1 95 ? -9.311 5.272 2.360 1.00 94.19 95 CYS A C 1
ATOM 772 O O . CYS A 1 95 ? -10.097 4.942 3.235 1.00 94.19 95 CYS A O 1
ATOM 774 N N . GLN A 1 96 ? -9.495 4.898 1.090 1.00 92.75 96 GLN A N 1
ATOM 775 C CA . GLN A 1 96 ? -10.624 4.046 0.683 1.00 92.75 96 GLN A CA 1
ATOM 776 C C . GLN A 1 96 ? -10.487 2.600 1.173 1.00 92.75 96 GLN A C 1
ATOM 778 O O . GLN A 1 96 ? -11.484 1.890 1.295 1.00 92.75 96 GLN A O 1
ATOM 783 N N . LEU A 1 97 ? -9.255 2.146 1.408 1.00 94.00 97 LEU A N 1
ATOM 784 C CA . LEU A 1 97 ? -8.967 0.827 1.962 1.00 94.00 97 LEU A CA 1
ATOM 785 C C . LEU A 1 97 ? -8.933 0.824 3.493 1.00 94.00 97 LEU A C 1
ATOM 787 O O . LEU A 1 97 ? -8.951 -0.256 4.093 1.00 94.00 97 LEU A O 1
ATOM 791 N N . GLU A 1 98 ? -8.899 1.996 4.122 1.00 92.44 98 GLU A N 1
ATOM 792 C CA . GLU A 1 98 ? -9.069 2.158 5.560 1.00 92.44 98 GLU A CA 1
ATOM 793 C C . GLU A 1 98 ? -10.414 1.541 5.976 1.00 92.44 98 GLU A C 1
ATOM 795 O O . GLU A 1 98 ? -11.391 1.573 5.233 1.00 92.44 98 GLU A O 1
ATOM 800 N N . ASP A 1 99 ? -10.428 0.835 7.105 1.00 91.19 99 ASP A N 1
ATOM 801 C CA . ASP A 1 99 ? -11.581 0.058 7.594 1.00 91.19 99 ASP A CA 1
ATOM 802 C C . ASP A 1 99 ? -12.038 -1.147 6.742 1.00 91.19 99 ASP A C 1
ATOM 804 O O . ASP A 1 99 ? -13.013 -1.825 7.077 1.00 91.19 99 ASP A O 1
ATOM 808 N N . THR A 1 100 ? -11.313 -1.503 5.679 1.00 94.81 100 THR A N 1
ATOM 809 C CA . THR A 1 100 ? -11.567 -2.738 4.916 1.00 94.81 100 THR A CA 1
ATOM 810 C C . THR A 1 100 ? -10.774 -3.929 5.482 1.00 94.81 100 THR A C 1
ATOM 812 O O . THR A 1 100 ? -9.758 -3.747 6.156 1.00 94.81 100 THR A O 1
ATOM 815 N N . PRO A 1 101 ? -11.130 -5.194 5.172 1.00 95.50 101 PRO A N 1
ATOM 816 C CA . PRO A 1 101 ? -10.332 -6.349 5.605 1.00 95.50 101 PRO A CA 1
ATOM 817 C C . PRO A 1 101 ? -8.886 -6.343 5.068 1.00 95.50 101 PRO A C 1
ATOM 819 O O . PRO A 1 101 ? -8.039 -7.077 5.583 1.00 95.50 101 PRO A O 1
ATOM 822 N N . VAL A 1 102 ? -8.566 -5.500 4.078 1.00 95.56 102 VAL A N 1
ATOM 823 C CA . VAL A 1 102 ? -7.205 -5.320 3.546 1.00 95.56 102 VAL A CA 1
ATOM 824 C C . VAL A 1 102 ? -6.243 -4.781 4.602 1.00 95.56 102 VAL A C 1
ATOM 826 O O . VAL A 1 102 ? -5.064 -5.130 4.572 1.00 95.56 102 VAL A O 1
ATOM 829 N N . THR A 1 103 ? -6.720 -4.010 5.577 1.00 95.94 103 THR A N 1
ATOM 830 C CA . THR A 1 103 ? -5.893 -3.449 6.658 1.00 95.94 103 THR A CA 1
ATOM 831 C C . THR A 1 103 ? -5.868 -4.343 7.898 1.00 95.94 103 THR A C 1
ATOM 833 O O . THR A 1 103 ? -5.168 -4.051 8.865 1.00 95.94 103 THR A O 1
ATOM 836 N N . SER A 1 104 ? -6.553 -5.494 7.875 1.00 94.50 104 SER A N 1
ATOM 837 C CA . SER A 1 104 ? -6.605 -6.406 9.019 1.00 94.50 104 SER A CA 1
ATOM 838 C C . SER A 1 104 ? -5.206 -6.873 9.437 1.00 94.50 104 SER A C 1
ATOM 840 O O . SER A 1 104 ? -4.456 -7.461 8.643 1.00 94.50 104 SER A O 1
ATOM 842 N N . GLY A 1 105 ? -4.854 -6.590 10.693 1.00 93.12 105 GLY A N 1
ATOM 843 C CA . GLY A 1 105 ? -3.535 -6.866 11.258 1.00 93.12 105 GLY A CA 1
ATOM 844 C C . GLY A 1 105 ? -2.434 -5.898 10.814 1.00 93.12 105 GLY A C 1
ATOM 845 O O . GLY A 1 105 ? -1.266 -6.216 11.015 1.00 93.12 105 GLY A O 1
ATOM 846 N N . ILE A 1 106 ? -2.760 -4.753 10.209 1.00 95.88 106 ILE A N 1
ATOM 847 C CA . ILE A 1 106 ? -1.818 -3.688 9.837 1.00 95.88 106 ILE A CA 1
ATOM 848 C C . ILE A 1 106 ? -2.153 -2.430 10.643 1.00 95.88 106 ILE A C 1
ATOM 850 O O . ILE A 1 106 ? -3.309 -2.031 10.738 1.00 95.88 106 ILE A O 1
ATOM 854 N N . THR A 1 107 ? -1.135 -1.796 11.221 1.00 95.62 107 THR A N 1
ATOM 855 C CA . THR A 1 107 ? -1.300 -0.543 11.963 1.00 95.62 107 THR A CA 1
ATOM 856 C C . THR A 1 107 ? -1.335 0.628 10.982 1.00 95.62 107 THR A C 1
ATOM 858 O O . THR A 1 107 ? -0.296 1.014 10.453 1.00 95.62 107 THR A O 1
ATOM 861 N N . MET A 1 108 ? -2.511 1.216 10.745 1.00 95.75 108 MET A N 1
ATOM 862 C CA . MET A 1 108 ? -2.663 2.309 9.770 1.00 95.75 108 MET A CA 1
ATOM 863 C C . MET A 1 108 ? -1.846 3.558 10.113 1.00 95.75 108 MET A C 1
ATOM 865 O O . MET A 1 108 ? -1.289 4.174 9.213 1.00 95.75 108 MET A O 1
ATOM 869 N N . ASN A 1 109 ? -1.666 3.878 11.398 1.00 94.94 109 ASN A N 1
ATOM 870 C CA . ASN A 1 109 ? -0.810 4.998 11.812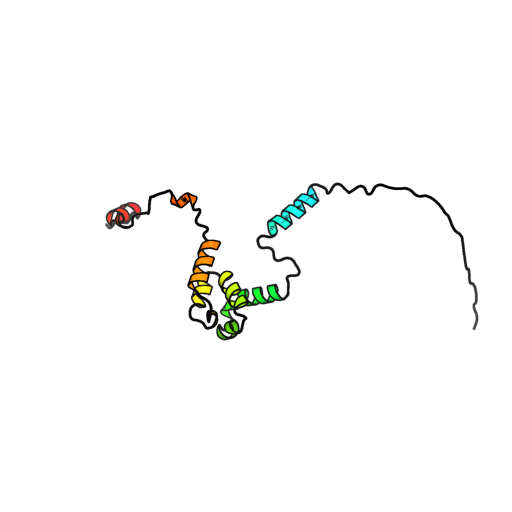 1.00 94.94 109 ASN A CA 1
ATOM 871 C C . ASN A 1 109 ? 0.633 4.851 11.304 1.00 94.94 109 ASN A C 1
ATOM 873 O O . ASN A 1 109 ? 1.236 5.833 10.891 1.00 94.94 109 ASN A O 1
ATOM 877 N N . GLU A 1 110 ? 1.167 3.625 11.284 1.00 94.62 110 GLU A N 1
ATOM 878 C CA . GLU A 1 110 ? 2.511 3.347 10.765 1.00 94.62 110 GLU A CA 1
ATOM 879 C C . GLU A 1 110 ? 2.573 3.545 9.242 1.00 94.62 110 GLU A C 1
ATOM 881 O O . GLU A 1 110 ? 3.559 4.063 8.720 1.00 94.62 110 GLU A O 1
ATOM 886 N N . ILE A 1 111 ? 1.511 3.157 8.525 1.00 95.50 111 ILE A N 1
ATOM 887 C CA . ILE A 1 111 ? 1.388 3.384 7.080 1.00 95.50 111 ILE A CA 1
ATOM 888 C C . ILE A 1 111 ? 1.372 4.885 6.789 1.00 95.50 111 ILE A C 1
ATOM 890 O O . ILE A 1 111 ? 2.169 5.353 5.981 1.00 95.50 111 ILE A O 1
ATOM 894 N N . TRP A 1 112 ? 0.512 5.640 7.473 1.00 95.31 112 TRP A N 1
ATOM 895 C CA . TRP A 1 112 ? 0.401 7.086 7.301 1.00 95.31 112 TRP A CA 1
ATOM 896 C C . TRP A 1 112 ? 1.706 7.808 7.635 1.00 95.31 112 TRP A C 1
ATOM 898 O O . TRP A 1 112 ? 2.143 8.660 6.866 1.00 95.31 112 TRP A O 1
ATOM 908 N N . GLU A 1 113 ? 2.377 7.424 8.722 1.00 93.44 113 GLU A N 1
ATOM 909 C CA . GLU A 1 113 ? 3.678 7.983 9.091 1.00 93.44 113 GLU A CA 1
ATOM 910 C C . GLU A 1 113 ? 4.722 7.773 7.986 1.00 93.44 113 GLU A C 1
ATOM 912 O O . GLU A 1 113 ? 5.416 8.719 7.609 1.00 93.44 113 GLU A O 1
ATOM 917 N N . ARG A 1 114 ? 4.819 6.559 7.428 1.00 92.19 114 ARG A N 1
ATOM 918 C CA . ARG A 1 114 ? 5.759 6.272 6.333 1.00 92.19 114 ARG A CA 1
ATOM 919 C C . ARG A 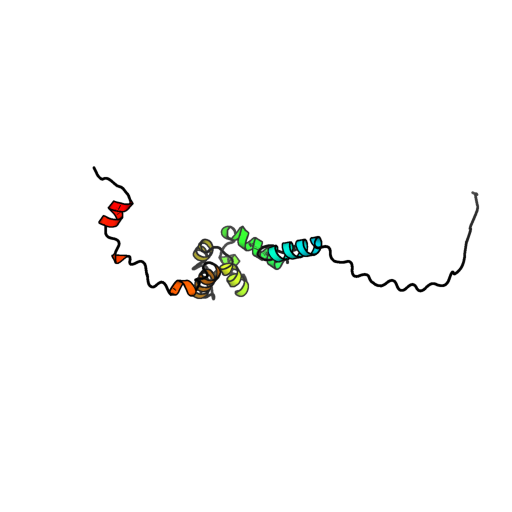1 114 ? 5.404 7.013 5.054 1.00 92.19 114 ARG A C 1
ATOM 921 O O . ARG A 1 114 ? 6.284 7.620 4.457 1.00 92.19 114 ARG A O 1
ATOM 928 N N . LEU A 1 115 ? 4.128 7.022 4.671 1.00 91.75 115 LEU A N 1
ATOM 929 C CA . LEU A 1 115 ? 3.657 7.751 3.494 1.00 91.75 115 LEU A CA 1
ATOM 930 C C . LEU A 1 115 ? 3.979 9.246 3.589 1.00 91.75 115 LEU A C 1
ATOM 932 O O . LEU A 1 115 ? 4.427 9.833 2.607 1.00 91.75 115 LEU A O 1
ATOM 936 N N . CYS A 1 116 ? 3.776 9.854 4.761 1.00 87.75 116 CYS A N 1
ATOM 937 C CA . CYS A 1 116 ? 4.114 11.254 4.995 1.00 87.75 116 CYS A CA 1
ATOM 938 C C . CYS A 1 116 ? 5.624 11.490 4.907 1.00 87.75 116 CYS A C 1
ATOM 940 O O . CYS A 1 116 ? 6.041 12.391 4.189 1.00 87.75 116 CYS A O 1
ATOM 942 N N . LYS A 1 117 ? 6.441 10.661 5.571 1.00 88.00 117 LYS A N 1
ATOM 943 C CA . LYS A 1 117 ? 7.909 10.791 5.553 1.00 88.00 117 LYS A CA 1
ATOM 944 C C . LYS A 1 117 ? 8.508 10.624 4.156 1.00 88.00 117 LYS A C 1
ATOM 946 O O . LYS A 1 117 ? 9.400 11.376 3.787 1.00 88.00 117 LYS A O 1
ATOM 951 N N . GLU A 1 118 ? 8.029 9.650 3.384 1.00 84.00 118 GLU A N 1
ATOM 952 C CA . GLU A 1 118 ? 8.557 9.358 2.046 1.00 84.00 118 GLU A CA 1
ATOM 953 C C . GLU A 1 118 ? 8.132 10.401 1.002 1.00 84.00 118 GLU A C 1
ATOM 955 O O . GLU A 1 118 ? 8.885 10.678 0.071 1.00 84.00 118 GLU A O 1
ATOM 960 N N . ARG A 1 119 ? 6.932 10.984 1.135 1.00 83.00 119 ARG A N 1
ATOM 961 C CA . ARG A 1 119 ? 6.379 11.928 0.143 1.00 83.00 119 ARG A CA 1
ATOM 962 C C . ARG A 1 119 ? 6.631 13.390 0.475 1.00 83.00 119 ARG A C 1
ATOM 964 O O . ARG A 1 119 ? 6.699 14.211 -0.435 1.00 83.00 119 ARG A O 1
ATOM 971 N N . PHE A 1 120 ? 6.759 13.704 1.757 1.00 81.94 120 PHE A N 1
ATOM 972 C CA . PHE A 1 120 ? 7.051 15.036 2.265 1.00 81.94 120 PHE A CA 1
ATOM 973 C C . PHE A 1 120 ? 8.236 14.934 3.227 1.00 81.94 120 PHE A C 1
ATOM 975 O O . PHE A 1 120 ? 8.042 14.978 4.445 1.00 81.94 120 PHE A O 1
ATOM 982 N N . PRO A 1 121 ? 9.467 14.761 2.709 1.00 74.81 121 PRO A N 1
ATOM 983 C CA . PRO A 1 121 ? 10.650 14.841 3.546 1.00 74.81 121 PRO A CA 1
ATOM 984 C C . PRO A 1 121 ? 10.711 16.257 4.125 1.00 74.81 121 PRO A C 1
ATOM 986 O O . PRO A 1 121 ? 10.984 17.225 3.417 1.00 74.81 121 PRO A O 1
ATOM 989 N N . VAL A 1 122 ? 10.376 16.394 5.407 1.00 68.06 122 VAL A N 1
ATOM 990 C CA . VAL A 1 122 ? 10.579 17.646 6.132 1.00 68.06 122 VAL A CA 1
ATOM 991 C C . VAL A 1 122 ? 12.086 17.782 6.300 1.00 68.06 122 VAL A C 1
ATOM 993 O O . VAL A 1 122 ? 12.696 16.984 7.010 1.00 68.06 122 VAL A O 1
ATOM 996 N N . ASN A 1 123 ? 12.695 18.749 5.615 1.00 63.19 123 ASN A N 1
ATOM 997 C CA . ASN A 1 123 ? 14.080 19.108 5.885 1.00 63.19 123 ASN A CA 1
ATOM 998 C C . ASN A 1 123 ? 14.124 19.658 7.313 1.00 63.19 123 ASN A C 1
ATOM 1000 O O . ASN A 1 123 ? 13.505 20.682 7.604 1.00 63.19 123 ASN A O 1
ATOM 1004 N N . GLU A 1 124 ? 14.830 18.976 8.214 1.00 61.25 124 GLU A N 1
ATOM 1005 C CA . GLU A 1 124 ? 14.983 19.428 9.604 1.00 61.25 124 GLU A CA 1
ATOM 1006 C C . GLU A 1 124 ? 15.671 20.808 9.696 1.00 61.25 124 GLU A C 1
ATOM 1008 O O . GLU A 1 124 ? 15.560 21.485 10.716 1.00 61.25 124 GLU A O 1
ATOM 1013 N N . ASP A 1 125 ? 16.288 21.275 8.605 1.00 59.72 125 ASP A N 1
ATOM 1014 C CA . ASP A 1 125 ? 16.910 22.596 8.480 1.00 59.72 125 ASP A CA 1
ATOM 1015 C C . ASP A 1 125 ? 15.900 23.759 8.371 1.00 59.72 125 ASP A C 1
ATOM 1017 O O . ASP A 1 125 ? 16.226 24.892 8.727 1.00 59.72 125 ASP A O 1
ATOM 1021 N N . ASP A 1 126 ? 14.653 23.499 7.958 1.00 54.94 126 ASP A N 1
ATOM 1022 C CA . ASP A 1 126 ? 13.595 24.522 7.893 1.00 54.94 126 ASP A CA 1
ATOM 1023 C C . ASP A 1 126 ? 12.822 24.662 9.221 1.00 54.94 126 ASP A C 1
ATOM 1025 O O . ASP A 1 126 ? 12.069 25.619 9.421 1.00 54.94 126 ASP A O 1
ATOM 1029 N N . ALA A 1 127 ? 13.053 23.759 10.184 1.00 53.88 127 ALA A N 1
ATOM 1030 C CA . ALA A 1 127 ? 12.440 23.801 11.514 1.00 53.88 127 ALA A CA 1
ATOM 1031 C C . ALA A 1 127 ? 13.059 24.863 12.450 1.00 53.88 127 ALA A C 1
ATOM 1033 O O . ALA A 1 127 ? 12.590 25.040 13.572 1.00 53.88 127 ALA A O 1
ATOM 1034 N N . SER A 1 128 ? 14.084 25.600 11.996 1.00 55.09 128 SER A N 1
ATOM 1035 C CA . SER A 1 128 ? 14.665 26.737 12.728 1.00 55.09 128 SER A CA 1
ATOM 1036 C C . SER A 1 128 ? 14.011 28.091 12.405 1.00 55.09 128 SER A C 1
ATOM 1038 O O . SER A 1 128 ? 14.390 29.102 13.005 1.00 55.09 128 SER A O 1
ATOM 1040 N N . SER A 1 129 ? 13.045 28.165 11.483 1.00 53.09 129 SER A N 1
ATOM 1041 C CA . SER A 1 129 ? 12.250 29.385 11.317 1.00 53.09 129 SER A CA 1
ATOM 1042 C C . SER A 1 129 ? 11.034 29.312 12.230 1.00 53.09 129 SER A C 1
ATOM 1044 O O . SER A 1 129 ? 9.969 28.824 11.857 1.00 53.09 129 SER A O 1
ATOM 1046 N N . ASP A 1 130 ? 11.225 29.816 13.445 1.00 54.59 130 ASP A N 1
ATOM 1047 C CA . ASP A 1 130 ? 10.225 30.045 14.490 1.00 54.59 130 ASP A CA 1
ATOM 1048 C C . ASP A 1 130 ? 9.216 31.135 14.056 1.00 54.59 130 ASP A C 1
ATOM 1050 O O . ASP A 1 130 ? 9.074 32.208 14.643 1.00 54.59 130 ASP A O 1
ATOM 1054 N N . LYS A 1 131 ? 8.536 30.892 12.937 1.00 55.84 131 LYS A N 1
ATOM 1055 C CA . LYS A 1 131 ? 7.363 31.628 12.480 1.00 55.84 131 LYS A CA 1
ATOM 1056 C C . LYS A 1 131 ? 6.303 30.615 12.093 1.00 55.84 131 LYS A C 1
ATOM 1058 O O . LYS A 1 131 ? 5.933 30.485 10.928 1.00 55.84 131 LYS A O 1
ATOM 1063 N N . ALA A 1 132 ? 5.803 29.899 13.097 1.00 57.28 132 ALA A N 1
ATOM 1064 C CA . ALA A 1 132 ? 4.479 29.310 13.002 1.00 57.28 132 ALA A CA 1
ATOM 1065 C C . ALA A 1 132 ? 3.521 30.413 12.528 1.00 57.28 132 ALA A C 1
ATOM 1067 O O . ALA A 1 132 ? 3.416 31.466 13.162 1.00 57.28 132 ALA A O 1
ATOM 1068 N N . PHE A 1 133 ? 2.897 30.214 11.367 1.00 57.47 133 PHE A N 1
ATOM 1069 C CA . PHE A 1 133 ? 1.903 31.148 10.862 1.00 57.47 133 PHE A CA 1
ATOM 1070 C C . PHE A 1 133 ? 0.722 31.129 11.831 1.00 57.47 133 PHE A C 1
ATOM 1072 O O . PHE A 1 133 ? -0.001 30.139 11.949 1.00 57.47 133 PHE A O 1
ATOM 1079 N N . ASP A 1 134 ? 0.600 32.202 12.597 1.00 67.06 134 ASP A N 1
ATOM 1080 C CA . ASP A 1 134 ? -0.364 32.314 13.671 1.00 67.06 134 ASP A CA 1
ATOM 1081 C C . ASP A 1 134 ? -1.742 32.644 13.093 1.00 67.06 134 ASP A C 1
ATOM 1083 O O . ASP A 1 134 ? -2.044 33.782 12.732 1.00 67.06 134 ASP A O 1
ATOM 1087 N N . PHE A 1 135 ? -2.594 31.622 13.010 1.00 60.78 135 PHE A N 1
ATOM 1088 C CA . PHE A 1 135 ? -3.970 31.749 12.529 1.00 60.78 135 PHE A CA 1
ATOM 1089 C C . PHE A 1 135 ? -4.826 32.694 13.382 1.00 60.78 135 PHE A C 1
ATOM 1091 O O . PHE A 1 135 ? -5.869 33.142 12.910 1.00 60.78 135 PHE A O 1
ATOM 1098 N N . SER A 1 136 ? -4.398 33.045 14.600 1.00 68.00 136 SER A N 1
ATOM 1099 C CA . SER A 1 136 ? -5.095 34.050 15.409 1.00 68.00 136 SER A CA 1
ATOM 1100 C C . SER A 1 136 ? -4.914 35.481 14.886 1.00 68.00 136 SER A C 1
ATOM 1102 O O . SER A 1 136 ? -5.672 36.371 15.269 1.00 68.00 136 SER A O 1
ATOM 1104 N N . GLN A 1 137 ? -3.985 35.693 13.946 1.00 62.91 137 GLN A N 1
ATOM 1105 C CA . GLN A 1 137 ? -3.804 36.964 13.241 1.00 62.91 137 GLN A CA 1
ATOM 1106 C C . GLN A 1 137 ? -4.730 37.116 12.031 1.00 62.91 137 GLN A C 1
ATOM 1108 O O . GLN A 1 137 ? -4.767 38.186 11.434 1.00 62.91 137 GLN A O 1
ATOM 1113 N N . ILE A 1 138 ? -5.499 36.087 11.655 1.00 69.50 138 ILE A N 1
ATOM 1114 C CA . ILE A 1 138 ? -6.487 36.206 10.579 1.00 69.50 138 ILE A CA 1
ATOM 1115 C C . ILE A 1 138 ? -7.739 36.882 11.147 1.00 69.50 138 ILE A C 1
ATOM 1117 O O . ILE A 1 138 ? -8.647 36.228 11.661 1.00 69.50 138 ILE A O 1
ATOM 1121 N N . THR A 1 139 ? -7.791 38.210 11.055 1.00 70.69 139 THR A N 1
ATOM 1122 C CA . THR A 1 139 ? -9.014 38.973 11.318 1.00 70.69 139 THR A CA 1
ATOM 1123 C C . THR A 1 139 ? -9.852 39.105 10.039 1.00 70.69 139 THR A C 1
ATOM 1125 O O . THR A 1 139 ? -9.310 39.059 8.930 1.00 70.69 139 THR A O 1
ATOM 1128 N N . PRO A 1 140 ? -11.180 39.302 10.151 1.00 62.91 140 PRO A N 1
ATOM 1129 C CA . PRO A 1 140 ? -12.044 39.540 8.992 1.00 62.91 140 PRO A CA 1
ATOM 1130 C C . PRO A 1 140 ? -11.600 40.734 8.125 1.00 62.91 140 PRO A C 1
ATOM 1132 O O . PRO A 1 140 ? -11.819 40.732 6.917 1.00 62.91 140 PRO A O 1
ATOM 1135 N N . GLU A 1 141 ? -10.936 41.725 8.726 1.00 59.94 141 GLU A N 1
ATOM 1136 C CA . GLU A 1 141 ? -10.406 42.914 8.043 1.00 59.94 141 GLU A CA 1
ATOM 1137 C C . GLU A 1 141 ? -9.252 42.562 7.087 1.00 59.94 141 GLU A C 1
ATOM 1139 O O . GLU A 1 141 ? -9.250 43.006 5.941 1.00 59.94 141 GLU A O 1
ATOM 1144 N N . ILE A 1 142 ? -8.340 41.670 7.493 1.00 62.62 142 ILE A N 1
ATOM 1145 C CA . ILE A 1 142 ? -7.193 41.228 6.673 1.00 62.62 142 ILE A CA 1
ATOM 1146 C C . ILE A 1 142 ? -7.642 40.395 5.463 1.00 62.62 142 ILE A C 1
ATOM 1148 O O . ILE A 1 142 ? -7.023 40.438 4.396 1.00 62.62 142 ILE A O 1
ATOM 1152 N N . ILE A 1 143 ? -8.737 39.644 5.610 1.00 60.28 143 ILE A N 1
ATOM 1153 C CA . ILE A 1 143 ? -9.353 38.903 4.501 1.00 60.28 143 ILE A CA 1
ATOM 1154 C C . ILE A 1 143 ? -9.959 39.889 3.492 1.00 60.28 143 ILE A C 1
ATOM 1156 O O . ILE A 1 143 ? -9.790 39.710 2.286 1.00 60.28 143 ILE A O 1
ATOM 1160 N N . SER A 1 144 ? -10.609 40.955 3.972 1.00 59.53 144 SER A N 1
ATOM 1161 C CA . SER A 1 144 ? -11.232 41.972 3.118 1.00 59.53 144 SER A CA 1
ATOM 1162 C C . SER A 1 144 ? -10.212 42.798 2.326 1.00 59.53 144 SER A C 1
ATOM 1164 O O . SER A 1 144 ? -10.461 43.105 1.161 1.00 59.53 144 SER A O 1
ATOM 1166 N N . GLU A 1 145 ? -9.057 43.126 2.914 1.00 58.31 145 GLU A N 1
ATOM 1167 C CA . GLU A 1 145 ? -8.000 43.898 2.239 1.00 58.31 145 GLU A CA 1
ATOM 1168 C C . GLU A 1 145 ? -7.292 43.115 1.121 1.00 58.31 145 GLU A C 1
ATOM 1170 O O . GLU A 1 145 ? -6.847 43.711 0.142 1.00 58.31 145 GLU A O 1
ATOM 1175 N N . ASN A 1 146 ? -7.220 41.782 1.220 1.00 56.50 146 ASN A N 1
ATOM 1176 C CA . ASN A 1 146 ? -6.507 40.950 0.242 1.00 56.50 146 ASN A CA 1
ATOM 1177 C C . ASN A 1 146 ? -7.403 40.335 -0.843 1.00 56.50 146 ASN A C 1
ATOM 1179 O O . ASN A 1 146 ? -6.892 39.928 -1.886 1.00 56.50 146 ASN A O 1
ATOM 1183 N N . LEU A 1 147 ? -8.720 40.256 -0.624 1.00 55.50 147 LEU A N 1
ATOM 1184 C CA . LEU A 1 147 ? -9.655 39.658 -1.587 1.00 55.50 147 LEU A CA 1
ATOM 1185 C C . LEU A 1 147 ? -10.472 40.664 -2.395 1.00 55.50 147 LEU A C 1
ATOM 1187 O O . LEU A 1 147 ? -11.235 40.239 -3.259 1.00 55.50 147 LEU A O 1
ATOM 1191 N N . GLY A 1 148 ? -10.293 41.973 -2.180 1.00 51.28 148 GLY A N 1
ATOM 1192 C CA . GLY A 1 148 ? -10.867 42.997 -3.058 1.00 51.28 148 GLY A CA 1
ATOM 1193 C C . GLY A 1 148 ? -12.374 42.842 -3.284 1.00 51.28 148 GLY A C 1
ATOM 1194 O O . GLY A 1 148 ? -12.869 43.137 -4.368 1.00 51.28 148 GLY A O 1
ATOM 1195 N N . THR A 1 149 ? -13.112 42.337 -2.295 1.00 52.19 149 THR A N 1
ATOM 1196 C CA . THR A 1 149 ? -14.574 42.310 -2.343 1.00 52.19 149 THR A CA 1
ATOM 1197 C C . THR A 1 149 ? -15.101 43.616 -1.783 1.00 52.19 149 THR A C 1
ATOM 1199 O O . THR A 1 149 ? -15.388 43.740 -0.595 1.00 52.19 149 THR A O 1
ATOM 1202 N N . ASP A 1 150 ? -15.184 44.589 -2.682 1.00 50.78 150 ASP A N 1
ATOM 1203 C CA . ASP A 1 150 ? -15.938 45.825 -2.526 1.00 50.78 150 ASP A CA 1
ATOM 1204 C C . ASP A 1 150 ? -17.430 45.453 -2.423 1.00 50.78 150 ASP A C 1
ATOM 1206 O O . ASP A 1 150 ? -18.061 45.073 -3.412 1.00 50.78 150 ASP A O 1
ATOM 1210 N N . TYR A 1 151 ? -17.987 45.455 -1.210 1.00 53.56 151 TYR A N 1
ATOM 1211 C CA . TYR A 1 151 ? -19.436 45.373 -1.016 1.00 53.56 151 TYR A CA 1
ATOM 1212 C C . TYR A 1 151 ? -20.003 46.794 -1.069 1.00 53.56 151 TYR A C 1
ATOM 1214 O O . TYR A 1 151 ? -20.136 47.458 -0.040 1.00 53.56 151 TYR A O 1
ATOM 1222 N N . GLY A 1 152 ? -20.298 47.242 -2.291 1.00 45.84 152 GLY A N 1
ATOM 1223 C CA . GLY A 1 152 ? -21.204 48.360 -2.569 1.00 45.84 152 GLY A CA 1
ATOM 1224 C C . GLY A 1 152 ? -22.663 47.922 -2.608 1.00 45.84 152 GLY A C 1
ATOM 1225 O O . GLY A 1 152 ? -22.926 46.779 -3.049 1.00 45.84 152 GLY A O 1
#